Protein AF-A0A372MCY8-F1 (afdb_monomer)

Nearest PDB structures (foldseek):
  8otz-assembly1_F5  TM=4.919E-01  e=3.741E+00  Bos taurus
  8iyj-assembly1_B5  TM=4.704E-01  e=7.462E+00  Mus musculus
  8iyj-assembly1_R0  TM=4.643E-01  e=8.460E+00  Mus musculus

Secondary structure (DSSP, 8-state):
---SHHHHHHHHHHHHHHHHHHHHHHHHHHHHHHTTS-STTPPPHHHHHHHHHHHHHHHHHHHHHHHHHHHHT--HHHHHHHHHHHTSSS---

Foldseek 3Di:
DDDDPVVVVLVVLVVVLVVQLVVLVVVLVVVQVVQCPDPVSNQDPVNNVVSVVVSVVSNVVSVVVNVVVVVVPDPCVVVVVVVVVVVVPPDDD

pLDDT: mean 80.21, std 15.73, range [41.44, 97.06]

Solvent-accessible surface area (backbone atoms only — not comparable to full-atom values): 5480 Å² total; per-residue (Å²): 138,92,86,62,72,66,61,59,49,55,50,52,52,51,50,53,53,53,51,50,50,52,50,47,52,50,53,46,51,50,57,50,56,63,24,66,74,37,86,94,53,49,62,47,72,66,57,50,50,48,51,52,51,51,46,51,51,57,46,50,52,52,53,50,50,54,52,50,54,56,58,70,68,55,72,58,64,70,55,52,56,50,50,54,57,66,72,61,70,85,75,85,132

Organism: NCBI:txid2293840

Sequence (93 aa):
MPKDHTKDTDETIRQRHLERIQLEIQRFQAKVAQNTRDSEQFMTLMEMEGAMSELRHSTQEIYSDMLSDTLQSIDEKPVVDKKKRSSGDSGSD

Radius of gyration: 23.24 Å; Cα contacts (8 Å, |Δi|>4): 24; chains: 1; bounding box: 45×40×68 Å

Mean predicted aligned error: 10.8 Å

Structure (mmCIF, N/CA/C/O backbone):
data_AF-A0A372MCY8-F1
#
_entry.id   AF-A0A372MCY8-F1
#
loop_
_atom_site.group_PDB
_atom_site.id
_atom_site.type_symbol
_atom_site.label_atom_id
_atom_site.label_alt_id
_atom_site.label_comp_id
_atom_site.label_asym_id
_atom_site.label_entity_id
_atom_site.label_seq_id
_atom_site.pdbx_PDB_ins_code
_atom_site.Cartn_x
_atom_site.Cartn_y
_atom_site.Cartn_z
_atom_site.occupancy
_atom_site.B_iso_or_equiv
_atom_site.auth_seq_id
_atom_site.auth_comp_id
_atom_site.auth_asym_id
_atom_site.auth_atom_id
_atom_site.pdbx_PDB_model_num
ATOM 1 N N . MET A 1 1 ? 15.681 -15.260 -32.603 1.00 41.44 1 MET A N 1
ATOM 2 C CA . MET A 1 1 ? 14.573 -14.328 -32.311 1.00 41.44 1 MET A CA 1
ATOM 3 C C . MET A 1 1 ? 14.429 -14.214 -30.801 1.00 41.44 1 MET A C 1
ATOM 5 O O . MET A 1 1 ? 14.190 -15.249 -30.200 1.00 41.44 1 MET A O 1
ATOM 9 N N . PRO A 1 2 ? 14.616 -13.034 -30.183 1.00 45.22 2 PRO A N 1
ATOM 10 C CA . PRO A 1 2 ? 14.245 -12.839 -28.785 1.00 45.22 2 PRO A CA 1
ATOM 11 C C . PRO A 1 2 ? 13.361 -11.591 -28.647 1.00 45.22 2 PRO A C 1
ATOM 13 O O . PRO A 1 2 ? 13.845 -10.463 -28.638 1.00 45.22 2 PRO A O 1
ATOM 16 N N . LYS A 1 3 ? 12.048 -11.786 -28.593 1.00 48.53 3 LYS A N 1
ATOM 17 C CA . LYS A 1 3 ? 11.073 -10.775 -28.178 1.00 48.53 3 LYS A CA 1
ATOM 18 C C . LYS A 1 3 ? 9.985 -11.560 -27.465 1.00 48.53 3 LYS A C 1
ATOM 20 O O . LYS A 1 3 ? 9.225 -12.183 -28.178 1.00 48.53 3 LYS A O 1
ATOM 25 N N . ASP A 1 4 ? 10.039 -11.652 -26.135 1.00 53.91 4 ASP A N 1
ATOM 26 C CA . ASP A 1 4 ? 8.863 -11.926 -25.277 1.00 53.91 4 ASP A CA 1
ATOM 27 C C . ASP A 1 4 ? 9.218 -12.035 -23.782 1.00 53.91 4 ASP A C 1
ATOM 29 O O . ASP A 1 4 ? 8.415 -11.646 -22.945 1.00 53.91 4 ASP A O 1
ATOM 33 N N . HIS A 1 5 ? 10.439 -12.437 -23.406 1.00 55.88 5 HIS A N 1
ATOM 34 C CA . HIS A 1 5 ? 10.769 -12.685 -21.986 1.00 55.88 5 HIS A CA 1
ATOM 35 C C . HIS A 1 5 ? 10.764 -11.431 -21.086 1.00 55.88 5 HIS A C 1
ATOM 37 O O . HIS A 1 5 ? 10.565 -11.536 -19.877 1.00 55.88 5 HIS A O 1
ATOM 43 N N . THR A 1 6 ? 10.974 -10.237 -21.644 1.00 60.31 6 THR A N 1
ATOM 44 C CA . THR A 1 6 ? 10.988 -8.983 -20.872 1.00 60.31 6 THR A CA 1
ATOM 45 C C . THR A 1 6 ? 9.591 -8.539 -20.438 1.00 60.31 6 THR A C 1
ATOM 47 O O . THR A 1 6 ? 9.431 -8.092 -19.310 1.00 60.31 6 THR A O 1
ATOM 50 N N . LYS A 1 7 ? 8.560 -8.733 -21.272 1.00 61.94 7 LYS A N 1
ATOM 51 C CA . LYS A 1 7 ? 7.185 -8.323 -20.933 1.00 61.94 7 LYS A CA 1
ATOM 52 C C . LYS A 1 7 ? 6.586 -9.162 -19.807 1.00 61.94 7 LYS A C 1
ATOM 54 O O . LYS A 1 7 ? 5.950 -8.608 -18.916 1.00 61.94 7 LYS A O 1
ATOM 59 N N . ASP A 1 8 ? 6.833 -10.469 -19.831 1.00 66.06 8 ASP A N 1
ATOM 60 C CA . ASP A 1 8 ? 6.368 -11.379 -18.781 1.00 66.06 8 ASP A CA 1
ATOM 61 C C . ASP A 1 8 ? 7.031 -11.066 -17.432 1.00 66.06 8 ASP A C 1
ATOM 63 O O . ASP A 1 8 ? 6.406 -11.188 -16.378 1.00 66.06 8 ASP A O 1
ATOM 67 N N . THR A 1 9 ? 8.284 -10.600 -17.458 1.00 75.12 9 THR A N 1
ATOM 68 C CA . THR A 1 9 ? 9.025 -10.213 -16.251 1.00 75.12 9 THR A CA 1
ATOM 69 C C . THR A 1 9 ? 8.475 -8.918 -15.648 1.00 75.12 9 THR A C 1
ATOM 71 O O . THR A 1 9 ? 8.2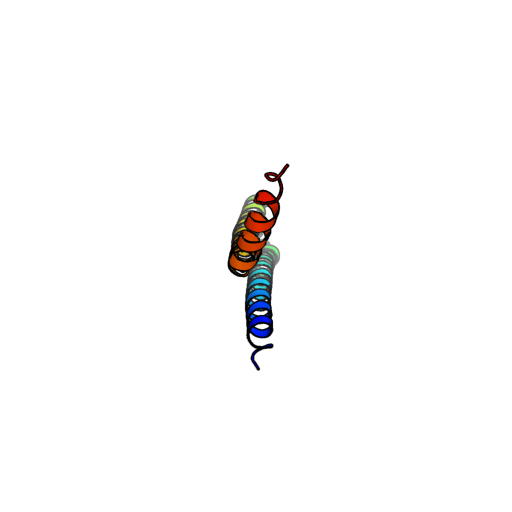04 -8.876 -14.447 1.00 75.12 9 THR A O 1
ATOM 74 N N . ASP A 1 10 ? 8.231 -7.896 -16.471 1.00 79.44 10 ASP A N 1
ATOM 75 C CA . ASP A 1 10 ? 7.688 -6.607 -16.019 1.00 79.44 10 ASP A CA 1
ATOM 76 C C . ASP A 1 10 ? 6.265 -6.745 -15.457 1.00 79.44 10 ASP A C 1
ATOM 78 O O . ASP A 1 10 ? 5.928 -6.143 -14.433 1.00 79.44 10 ASP A O 1
ATOM 82 N N . GLU A 1 11 ? 5.427 -7.568 -16.097 1.00 84.88 11 GLU A N 1
ATOM 83 C CA . GLU A 1 11 ? 4.072 -7.844 -15.615 1.00 84.88 11 GLU A CA 1
ATOM 84 C C . GLU A 1 11 ? 4.099 -8.601 -14.283 1.00 84.88 11 GLU A C 1
ATOM 86 O O . GLU A 1 11 ? 3.368 -8.255 -13.357 1.00 84.88 11 GLU A O 1
ATOM 91 N N . THR A 1 12 ? 5.004 -9.574 -14.141 1.00 87.69 12 THR A N 1
ATOM 92 C CA . THR A 1 12 ? 5.186 -10.322 -12.888 1.00 87.69 12 THR A CA 1
ATOM 93 C C . THR A 1 12 ? 5.624 -9.409 -11.739 1.00 87.69 12 THR A C 1
ATOM 95 O O . THR A 1 12 ? 5.126 -9.536 -10.617 1.00 87.69 12 THR A O 1
ATOM 98 N N . ILE A 1 13 ? 6.542 -8.470 -11.996 1.00 87.44 13 ILE A N 1
ATOM 99 C CA . ILE A 1 13 ? 7.001 -7.496 -10.994 1.00 87.44 13 ILE A CA 1
ATOM 100 C C . ILE A 1 13 ? 5.852 -6.569 -10.585 1.00 87.44 13 ILE A C 1
ATOM 102 O O . ILE A 1 13 ? 5.611 -6.372 -9.392 1.00 87.44 13 ILE A O 1
ATOM 106 N N . ARG A 1 14 ? 5.091 -6.050 -11.556 1.00 89.00 14 ARG A N 1
ATOM 107 C CA . ARG A 1 14 ? 3.925 -5.204 -11.274 1.00 89.00 14 ARG A CA 1
ATOM 108 C C . ARG A 1 14 ? 2.882 -5.944 -10.442 1.00 89.00 14 ARG A C 1
ATOM 110 O O . ARG A 1 14 ? 2.404 -5.400 -9.448 1.00 89.00 14 ARG A O 1
ATOM 117 N N . GLN A 1 15 ? 2.561 -7.177 -10.822 1.00 93.25 15 GLN A N 1
ATOM 118 C CA . GLN A 1 15 ? 1.584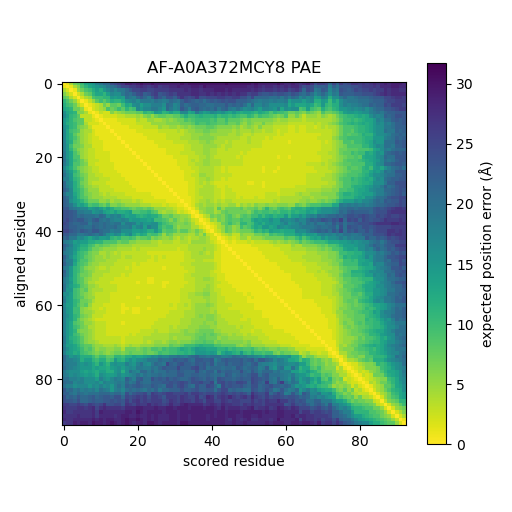 -8.005 -10.125 1.00 93.25 15 GLN A CA 1
ATOM 119 C C . GLN A 1 15 ? 1.989 -8.235 -8.663 1.00 93.25 15 GLN A C 1
ATOM 121 O O . GLN A 1 15 ? 1.170 -8.052 -7.762 1.00 93.25 15 GLN A O 1
ATOM 126 N N . ARG A 1 16 ? 3.273 -8.513 -8.403 1.00 93.81 16 ARG A N 1
ATOM 127 C CA . ARG A 1 16 ? 3.807 -8.646 -7.039 1.00 93.81 16 ARG A CA 1
ATOM 128 C C . ARG A 1 16 ? 3.592 -7.382 -6.201 1.00 93.81 16 ARG A C 1
ATOM 130 O O . ARG A 1 16 ? 3.232 -7.479 -5.029 1.00 93.81 16 ARG A O 1
ATOM 137 N N . HIS A 1 17 ? 3.815 -6.195 -6.764 1.00 93.19 17 HIS A N 1
ATOM 138 C CA . HIS A 1 17 ? 3.596 -4.938 -6.034 1.00 93.19 17 HIS A CA 1
ATOM 139 C C . HIS A 1 17 ? 2.115 -4.686 -5.740 1.00 93.19 17 HIS A C 1
ATOM 141 O O . HIS A 1 17 ? 1.776 -4.272 -4.632 1.00 93.19 17 HIS A O 1
ATOM 147 N N . LEU A 1 18 ? 1.223 -5.000 -6.683 1.00 93.88 18 LEU A N 1
ATOM 148 C CA . LEU A 1 18 ? -0.224 -4.903 -6.466 1.00 93.88 18 LEU A CA 1
ATOM 149 C C . LEU A 1 18 ? -0.701 -5.847 -5.355 1.00 93.88 18 LEU A C 1
ATOM 151 O O . LEU A 1 18 ? -1.494 -5.444 -4.504 1.00 93.88 18 LEU A O 1
ATOM 155 N N . GLU A 1 19 ? -0.177 -7.072 -5.315 1.00 96.12 19 GLU A N 1
ATOM 156 C CA . GLU A 1 19 ? -0.456 -8.035 -4.244 1.00 96.12 19 GLU A CA 1
ATOM 157 C C . GLU A 1 19 ? 0.033 -7.534 -2.879 1.00 96.12 19 GLU A C 1
ATOM 159 O O . GLU A 1 19 ? -0.687 -7.659 -1.887 1.00 96.12 19 GLU A O 1
ATOM 164 N N . ARG A 1 20 ? 1.212 -6.896 -2.817 1.00 96.38 20 ARG A N 1
ATOM 165 C CA . ARG A 1 20 ? 1.712 -6.258 -1.583 1.00 96.38 20 ARG A CA 1
ATOM 166 C C . ARG A 1 20 ? 0.766 -5.159 -1.097 1.00 96.38 20 ARG A C 1
ATOM 168 O O . ARG A 1 20 ? 0.432 -5.135 0.083 1.00 96.38 20 ARG A O 1
ATOM 175 N N . ILE A 1 21 ? 0.286 -4.290 -1.991 1.00 95.69 21 ILE A N 1
ATOM 176 C CA . ILE A 1 21 ? -0.676 -3.230 -1.637 1.00 95.69 21 ILE A CA 1
ATOM 177 C C . ILE A 1 21 ? -1.974 -3.839 -1.096 1.00 95.69 21 ILE A C 1
ATOM 179 O O . ILE A 1 21 ? -2.479 -3.401 -0.061 1.00 95.69 21 ILE A O 1
ATOM 183 N N . GLN A 1 22 ? -2.508 -4.866 -1.764 1.00 96.12 22 GLN A N 1
ATOM 184 C CA . GLN A 1 22 ? -3.716 -5.553 -1.304 1.00 96.12 22 GLN A CA 1
ATOM 185 C C . GLN A 1 22 ? -3.525 -6.181 0.079 1.00 96.12 22 GLN A C 1
ATOM 187 O O . GLN A 1 22 ? -4.423 -6.080 0.916 1.00 96.12 22 GLN A O 1
ATOM 192 N N . LEU A 1 23 ? -2.362 -6.779 0.344 1.00 96.06 23 LEU A N 1
ATOM 193 C CA . LEU A 1 23 ? -2.049 -7.366 1.642 1.00 96.06 23 LEU A CA 1
ATOM 194 C C . LEU A 1 23 ? -2.022 -6.310 2.756 1.00 96.06 23 LEU A C 1
ATOM 196 O O . LEU A 1 23 ? -2.589 -6.545 3.822 1.00 96.06 23 LEU A O 1
ATOM 200 N N . GLU A 1 24 ? -1.423 -5.140 2.517 1.00 96.69 24 GLU A N 1
ATOM 201 C CA . GLU A 1 24 ? -1.415 -4.055 3.508 1.00 96.69 24 GLU A CA 1
ATOM 202 C C . GLU A 1 24 ? -2.828 -3.515 3.781 1.00 96.69 24 GLU A C 1
ATOM 204 O O . GLU A 1 24 ? -3.208 -3.313 4.937 1.00 96.69 24 GLU A O 1
ATOM 209 N N . ILE A 1 25 ? -3.662 -3.382 2.743 1.00 94.94 25 ILE A N 1
ATOM 210 C CA . ILE A 1 25 ? -5.074 -3.002 2.904 1.00 94.94 25 ILE A CA 1
ATOM 211 C C . ILE A 1 25 ? -5.831 -4.048 3.735 1.00 94.94 25 ILE A C 1
ATOM 213 O O . ILE A 1 25 ? -6.577 -3.687 4.646 1.00 94.94 25 ILE A O 1
ATOM 217 N N . GLN A 1 26 ? -5.633 -5.341 3.462 1.00 96.19 26 GLN A N 1
ATOM 218 C CA . GLN A 1 26 ? -6.276 -6.421 4.216 1.00 96.19 26 GLN A CA 1
ATOM 219 C C . GLN A 1 26 ? -5.839 -6.436 5.684 1.00 96.19 26 GLN A C 1
ATOM 221 O O . GLN A 1 26 ? -6.678 -6.603 6.570 1.00 96.19 26 GLN A O 1
ATOM 226 N N . ARG A 1 27 ? -4.548 -6.218 5.963 1.00 94.31 27 ARG A N 1
ATOM 227 C CA . ARG A 1 27 ? -4.024 -6.107 7.334 1.00 94.31 27 ARG A CA 1
ATOM 228 C C . ARG A 1 27 ? -4.678 -4.959 8.090 1.00 94.31 27 ARG A C 1
ATOM 230 O O . ARG A 1 27 ? -5.128 -5.154 9.219 1.00 94.31 27 ARG A O 1
ATOM 237 N N . PHE A 1 28 ? -4.789 -3.792 7.458 1.00 94.25 28 PHE A N 1
ATOM 238 C CA . PHE A 1 28 ? -5.486 -2.648 8.037 1.00 94.25 28 PHE A CA 1
ATOM 239 C C . PHE A 1 28 ? -6.960 -2.971 8.327 1.00 94.25 28 PHE A C 1
ATOM 241 O O . PHE A 1 28 ? -7.426 -2.771 9.448 1.00 94.25 28 PHE A O 1
ATOM 248 N N . GLN A 1 29 ? -7.684 -3.532 7.353 1.00 93.06 29 GLN A N 1
ATOM 249 C CA . GLN A 1 29 ? -9.092 -3.906 7.519 1.00 93.06 29 GLN A CA 1
ATOM 250 C C . GLN A 1 29 ? -9.293 -4.917 8.651 1.00 93.06 29 GLN A C 1
ATOM 252 O O . GLN A 1 29 ? -10.222 -4.766 9.443 1.00 93.06 29 GLN A O 1
ATOM 257 N N . ALA A 1 30 ? -8.416 -5.917 8.763 1.00 91.19 30 ALA A N 1
ATOM 258 C CA . ALA A 1 30 ? -8.452 -6.892 9.846 1.00 91.19 30 ALA A CA 1
ATOM 259 C C . ALA A 1 30 ? -8.214 -6.230 11.212 1.00 91.19 30 ALA A C 1
ATOM 261 O O . ALA A 1 30 ? -8.974 -6.481 12.148 1.00 91.19 30 ALA A O 1
ATOM 262 N N . LYS A 1 31 ? -7.221 -5.334 11.311 1.00 89.19 31 LYS A N 1
ATOM 263 C CA . LYS A 1 31 ? -6.907 -4.582 12.537 1.00 89.19 31 LYS A CA 1
ATOM 264 C C . LYS A 1 31 ? -8.087 -3.708 12.974 1.00 89.19 31 LYS A C 1
ATOM 266 O O . LYS A 1 31 ? -8.434 -3.705 14.151 1.00 89.19 31 LYS A O 1
ATOM 271 N N . VAL A 1 32 ? -8.755 -3.027 12.043 1.00 88.12 32 VAL A N 1
ATOM 272 C CA . VAL A 1 32 ? -9.957 -2.232 12.351 1.00 88.12 32 VAL A CA 1
ATOM 273 C C . VAL A 1 32 ? -11.129 -3.133 12.745 1.00 88.12 32 VAL A C 1
ATOM 275 O O . VAL A 1 32 ? -11.767 -2.897 13.766 1.00 88.12 32 VAL A O 1
ATOM 278 N N . ALA A 1 33 ? -11.412 -4.191 11.982 1.00 86.62 33 ALA A N 1
ATOM 279 C CA . ALA A 1 33 ? -12.541 -5.082 12.248 1.00 86.62 33 ALA A CA 1
ATOM 280 C C . ALA A 1 33 ? -12.416 -5.823 13.588 1.00 86.62 33 ALA A C 1
ATOM 282 O O . ALA A 1 33 ? -13.420 -6.021 14.268 1.00 86.62 33 ALA A O 1
ATOM 283 N N . GLN A 1 34 ? -11.206 -6.227 13.981 1.00 84.06 34 GLN A N 1
ATOM 284 C CA . GLN A 1 34 ? -10.969 -6.883 15.266 1.00 84.06 34 GLN A CA 1
ATOM 285 C C . GLN A 1 34 ? -11.257 -5.935 16.435 1.00 84.06 34 GLN A C 1
ATOM 287 O O . GLN A 1 34 ? -11.964 -6.311 17.364 1.00 84.06 34 GLN A O 1
ATOM 292 N N . ASN A 1 35 ? -10.785 -4.693 16.344 1.00 79.00 35 ASN A N 1
ATOM 293 C CA . ASN A 1 35 ? -10.864 -3.717 17.429 1.00 79.00 35 ASN A CA 1
ATOM 294 C C . ASN A 1 35 ? -12.115 -2.817 17.354 1.00 79.00 35 ASN A C 1
ATOM 296 O O . ASN A 1 35 ? -12.179 -1.785 17.998 1.00 79.00 35 ASN A O 1
ATOM 300 N N . THR A 1 36 ? -13.121 -3.149 16.542 1.00 75.56 36 THR A N 1
ATOM 301 C CA . THR A 1 36 ? -14.409 -2.413 16.500 1.00 75.56 36 THR A CA 1
ATOM 302 C C . THR A 1 36 ? -15.611 -3.300 16.817 1.00 75.56 36 THR A C 1
ATOM 304 O O . THR A 1 36 ? -16.739 -2.815 16.884 1.00 75.56 36 THR A O 1
ATOM 307 N N . ARG A 1 37 ? -15.385 -4.604 17.021 1.00 75.62 37 ARG A N 1
ATOM 308 C CA . ARG A 1 37 ? -16.427 -5.595 17.335 1.00 75.62 37 ARG A CA 1
ATOM 309 C C . ARG A 1 37 ? -16.632 -5.824 18.829 1.00 75.62 37 ARG A C 1
ATOM 311 O O . ARG A 1 37 ? -17.674 -6.350 19.204 1.00 75.62 37 ARG A O 1
ATOM 318 N N . ASP A 1 38 ? -15.660 -5.449 19.649 1.00 73.44 38 ASP A N 1
ATOM 319 C CA . ASP A 1 38 ? -15.701 -5.578 21.101 1.00 73.44 38 ASP A CA 1
ATOM 320 C C . ASP A 1 38 ? -15.672 -4.178 21.721 1.00 73.44 38 ASP A C 1
ATOM 322 O O . ASP A 1 38 ? -14.782 -3.381 21.428 1.00 73.44 38 ASP A O 1
ATOM 326 N N . SER A 1 39 ? -16.670 -3.859 22.546 1.00 68.50 39 SER A N 1
ATOM 327 C CA . SER A 1 39 ? -16.768 -2.565 23.225 1.00 68.50 39 SER A CA 1
ATOM 328 C C . SER A 1 39 ? -15.682 -2.361 24.282 1.00 68.50 39 SER A C 1
ATOM 330 O O . SER A 1 39 ? -15.335 -1.219 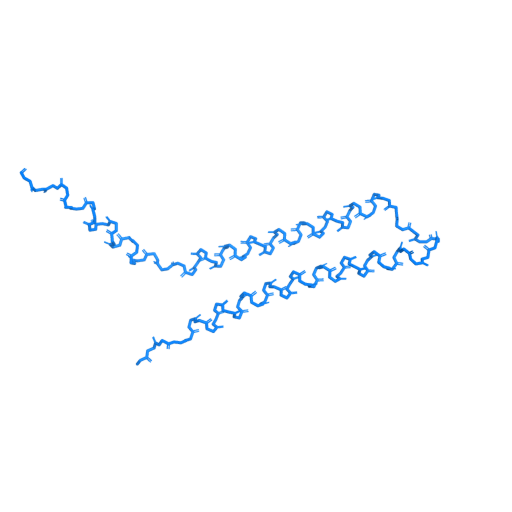24.565 1.00 68.50 39 SER A O 1
ATOM 332 N N . GLU A 1 40 ? -15.137 -3.442 24.849 1.00 74.62 40 GLU A N 1
ATOM 333 C CA . GLU A 1 40 ? -14.030 -3.404 25.819 1.00 74.62 40 GLU A CA 1
ATOM 334 C C . GLU A 1 40 ? -12.667 -3.231 25.124 1.00 74.62 40 GLU A C 1
ATOM 336 O O . GLU A 1 40 ? -11.698 -2.804 25.746 1.00 74.62 40 GLU A O 1
ATOM 341 N N . GLN A 1 41 ? -12.590 -3.539 23.823 1.00 70.31 41 GLN A N 1
ATOM 342 C CA . GLN A 1 41 ? -11.385 -3.417 22.989 1.00 70.31 41 GLN A CA 1
ATOM 343 C C . GLN A 1 41 ? -11.591 -2.427 21.838 1.00 70.31 41 GLN A C 1
ATOM 345 O O . GLN A 1 41 ? -10.966 -2.545 20.781 1.00 70.31 41 GLN A O 1
ATOM 350 N N . PHE A 1 42 ? -12.506 -1.472 22.021 1.00 81.50 42 PHE A N 1
ATOM 351 C CA . PHE A 1 42 ? -12.840 -0.516 20.980 1.00 81.50 42 PHE A CA 1
ATOM 352 C C . PHE A 1 42 ? -11.633 0.375 20.681 1.00 81.50 42 PHE A C 1
ATOM 354 O O . PHE A 1 42 ? -11.139 1.094 21.549 1.00 81.50 42 PHE A O 1
ATOM 361 N N . MET A 1 43 ? -11.192 0.343 19.429 1.00 84.44 43 MET A N 1
ATOM 362 C CA . MET A 1 43 ? -10.090 1.137 18.918 1.00 84.44 43 MET A CA 1
ATOM 363 C C . MET A 1 43 ? -10.383 2.618 19.133 1.00 84.44 43 MET A C 1
ATOM 365 O O . MET A 1 43 ? -11.367 3.166 18.629 1.00 84.44 43 MET A O 1
ATOM 369 N N . THR A 1 44 ? -9.494 3.288 19.851 1.00 88.00 44 THR A N 1
ATOM 370 C CA . THR A 1 44 ? -9.532 4.738 19.999 1.00 88.00 44 THR A CA 1
ATOM 371 C C . THR A 1 44 ? -9.267 5.423 18.656 1.00 88.00 44 THR A C 1
ATOM 373 O O . THR A 1 44 ? -8.637 4.867 17.754 1.00 88.00 44 THR A O 1
ATOM 376 N N . LEU A 1 45 ? -9.694 6.683 18.524 1.00 87.19 45 LEU A N 1
ATOM 377 C CA . LEU A 1 45 ? -9.383 7.486 17.334 1.00 87.19 45 LEU A CA 1
ATOM 378 C C . LEU A 1 45 ? -7.870 7.569 17.079 1.00 87.19 45 LEU A C 1
ATOM 380 O O . LEU A 1 45 ? -7.443 7.458 15.936 1.00 87.19 45 LEU A O 1
ATOM 384 N N . MET A 1 46 ? -7.062 7.676 18.139 1.00 89.00 46 MET A N 1
ATOM 385 C CA . MET A 1 46 ? -5.601 7.733 18.041 1.00 89.00 46 MET A CA 1
ATOM 386 C C . MET A 1 46 ? -5.003 6.430 17.491 1.00 89.00 46 MET A C 1
ATOM 388 O O . MET A 1 46 ? -4.107 6.461 16.651 1.00 89.00 46 MET A O 1
ATOM 392 N N . GLU A 1 47 ? -5.506 5.272 17.920 1.00 89.94 47 GLU A N 1
ATOM 393 C CA . GLU A 1 47 ? -5.064 3.975 17.389 1.00 89.94 47 GLU A CA 1
ATOM 394 C C . GLU A 1 47 ? -5.488 3.783 15.931 1.00 89.94 47 GLU A C 1
ATOM 396 O O . GLU A 1 47 ? -4.736 3.212 15.137 1.00 89.94 47 GLU A O 1
ATOM 401 N N . MET A 1 48 ? -6.662 4.300 15.556 1.00 90.56 48 MET A N 1
ATOM 402 C CA . MET A 1 48 ? -7.133 4.284 14.173 1.00 90.56 48 MET A CA 1
ATOM 403 C C . MET A 1 48 ? -6.272 5.179 13.277 1.00 90.56 48 MET A C 1
ATOM 405 O O . MET A 1 48 ? -5.878 4.763 12.188 1.00 90.56 48 MET A O 1
ATOM 409 N N . GLU A 1 49 ? -5.920 6.376 13.747 1.00 91.88 49 GLU A N 1
ATOM 410 C CA . GLU A 1 49 ? -4.961 7.267 13.086 1.00 91.88 49 GLU A CA 1
ATOM 411 C C . GLU A 1 49 ? -3.580 6.618 12.952 1.00 91.88 49 GLU A C 1
ATOM 413 O O . GLU A 1 49 ? -2.972 6.693 11.882 1.00 91.88 49 GLU A O 1
ATOM 418 N N . GLY A 1 50 ? -3.117 5.918 13.991 1.00 93.81 50 GLY A N 1
ATOM 419 C CA . GLY A 1 50 ? -1.889 5.127 13.957 1.00 93.81 50 GLY A CA 1
ATOM 420 C C . GLY A 1 50 ? -1.928 4.052 12.870 1.00 93.81 50 GLY A C 1
ATOM 421 O O . GLY A 1 50 ? -1.052 4.016 12.008 1.00 93.81 50 GLY A O 1
ATOM 422 N N . ALA A 1 51 ? -2.987 3.239 12.837 1.00 93.12 51 ALA A N 1
ATOM 423 C CA . ALA A 1 51 ? -3.172 2.202 11.821 1.00 93.12 51 ALA A CA 1
ATOM 424 C C . ALA A 1 51 ? -3.273 2.781 10.394 1.00 93.12 51 ALA A C 1
ATOM 426 O O . ALA A 1 51 ? -2.721 2.210 9.453 1.00 93.12 51 ALA A O 1
ATOM 427 N N . MET A 1 52 ? -3.932 3.932 10.216 1.00 94.50 52 MET A N 1
ATOM 428 C CA . MET A 1 52 ? -3.975 4.634 8.926 1.00 94.50 52 MET A CA 1
ATOM 429 C C . MET A 1 52 ? -2.600 5.178 8.523 1.00 94.50 52 MET A C 1
ATOM 431 O O . MET A 1 52 ? -2.240 5.146 7.345 1.00 94.50 52 MET A O 1
ATOM 435 N N . SER A 1 53 ? -1.822 5.676 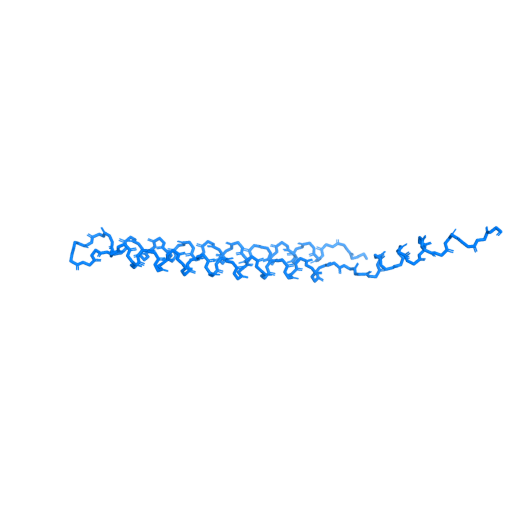9.485 1.00 96.19 53 SER A N 1
ATOM 436 C CA . SER A 1 53 ? -0.467 6.165 9.242 1.00 96.19 53 SER A CA 1
ATOM 437 C C . SER A 1 53 ? 0.482 5.032 8.845 1.00 96.19 53 SER A C 1
ATOM 439 O O . SER A 1 53 ? 1.252 5.207 7.902 1.00 96.19 53 SER A O 1
ATOM 441 N N . GLU A 1 54 ? 0.394 3.876 9.510 1.00 95.25 54 GLU A N 1
ATOM 442 C CA . GLU A 1 54 ? 1.120 2.650 9.146 1.00 95.25 54 GLU A CA 1
ATOM 443 C C . GLU A 1 54 ? 0.789 2.230 7.707 1.00 95.25 54 GLU A C 1
ATOM 445 O O . GLU A 1 54 ? 1.693 2.107 6.882 1.00 95.25 54 GLU A O 1
ATOM 450 N N . LEU A 1 55 ? -0.503 2.121 7.365 1.00 96.75 55 LEU A N 1
ATOM 451 C CA . LEU A 1 55 ? -0.947 1.774 6.010 1.00 96.75 55 LEU A CA 1
ATOM 452 C C . LEU A 1 55 ? -0.402 2.751 4.958 1.00 96.75 55 LEU A C 1
ATOM 454 O O . LEU A 1 55 ? 0.097 2.335 3.909 1.00 96.75 55 LEU A O 1
ATOM 458 N N . ARG A 1 56 ? -0.490 4.061 5.223 1.00 96.31 56 ARG A N 1
ATOM 459 C CA . ARG A 1 56 ? 0.018 5.097 4.312 1.00 96.31 56 ARG A CA 1
ATOM 460 C C . ARG A 1 56 ? 1.523 4.960 4.105 1.00 96.31 56 ARG A C 1
ATOM 462 O O . ARG A 1 56 ? 1.986 5.071 2.976 1.00 96.31 56 ARG A O 1
ATOM 469 N N . HIS A 1 57 ? 2.274 4.726 5.177 1.00 97.06 57 HIS A N 1
ATOM 470 C CA . HIS A 1 57 ? 3.721 4.579 5.096 1.00 97.06 57 HIS A CA 1
ATOM 471 C C . HIS A 1 57 ? 4.113 3.352 4.265 1.00 97.06 57 HIS A C 1
ATOM 473 O O . HIS A 1 57 ? 4.827 3.499 3.276 1.00 97.06 57 HIS A O 1
ATOM 479 N N . SER A 1 58 ? 3.568 2.175 4.583 1.00 95.12 58 SER A N 1
ATOM 480 C CA . SER A 1 58 ? 3.897 0.936 3.869 1.00 95.12 58 SER A CA 1
ATOM 481 C C . SER A 1 58 ? 3.491 0.980 2.395 1.00 95.12 58 SER A C 1
ATOM 483 O O . SER A 1 58 ? 4.240 0.539 1.526 1.00 95.12 58 SER A O 1
ATOM 485 N N . THR A 1 59 ? 2.330 1.558 2.072 1.00 94.69 59 THR A N 1
ATOM 486 C CA . THR A 1 59 ? 1.923 1.721 0.666 1.00 94.69 59 THR A CA 1
ATOM 487 C C . THR A 1 59 ? 2.810 2.713 -0.084 1.00 94.69 59 THR A C 1
ATOM 489 O O . THR A 1 59 ? 3.133 2.468 -1.245 1.00 94.69 59 THR A O 1
ATOM 492 N N . GLN A 1 60 ? 3.271 3.788 0.563 1.00 95.88 60 GLN A N 1
ATOM 493 C CA . GLN A 1 60 ? 4.213 4.739 -0.032 1.00 95.88 60 GLN A CA 1
ATOM 494 C C . GLN A 1 60 ? 5.566 4.096 -0.366 1.00 95.88 60 GLN A C 1
ATOM 496 O O . GLN A 1 60 ? 6.115 4.378 -1.431 1.00 95.88 60 GLN A O 1
ATOM 501 N N . GLU A 1 61 ? 6.082 3.214 0.493 1.00 96.38 61 GLU A N 1
ATOM 502 C CA . GLU A 1 61 ? 7.296 2.441 0.198 1.00 96.38 61 GLU A CA 1
ATOM 503 C C . GLU A 1 61 ? 7.108 1.556 -1.040 1.00 96.38 61 GLU A C 1
ATOM 505 O O . GLU A 1 61 ? 7.934 1.590 -1.949 1.00 96.38 61 GLU A O 1
ATOM 510 N N . ILE A 1 62 ? 5.976 0.850 -1.147 1.00 95.38 62 ILE A N 1
ATOM 511 C CA . ILE A 1 62 ? 5.683 0.008 -2.318 1.00 95.38 62 ILE A CA 1
ATOM 512 C C . ILE A 1 62 ? 5.592 0.851 -3.599 1.00 95.38 62 ILE A C 1
ATOM 514 O O . ILE A 1 62 ? 6.123 0.459 -4.636 1.00 95.38 62 ILE A O 1
ATOM 518 N N . TYR A 1 63 ? 4.969 2.033 -3.547 1.00 93.25 63 TYR A N 1
ATOM 519 C CA . TYR A 1 63 ? 4.954 2.939 -4.699 1.00 93.25 63 TYR A CA 1
ATOM 520 C C . TYR A 1 63 ? 6.362 3.414 -5.083 1.00 93.25 63 TYR A C 1
ATOM 522 O O . TYR A 1 63 ? 6.664 3.528 -6.271 1.00 93.25 63 TYR A O 1
ATOM 530 N N . SER A 1 64 ? 7.236 3.664 -4.104 1.00 94.38 64 SER A N 1
ATOM 531 C CA . SER A 1 64 ? 8.638 4.011 -4.357 1.00 94.38 64 SER A CA 1
ATOM 532 C C . SER A 1 64 ? 9.405 2.861 -5.021 1.00 94.38 64 SER A C 1
ATOM 534 O O . SER A 1 64 ? 10.181 3.103 -5.950 1.00 94.38 64 SER A O 1
ATOM 536 N N . ASP A 1 65 ? 9.160 1.617 -4.600 1.00 93.69 65 ASP A N 1
ATOM 537 C CA . ASP A 1 65 ? 9.725 0.423 -5.241 1.00 93.69 65 ASP A CA 1
ATOM 538 C C . ASP A 1 65 ? 9.267 0.331 -6.706 1.00 93.69 65 ASP A C 1
ATOM 540 O O . ASP A 1 65 ? 10.090 0.200 -7.610 1.00 93.69 65 ASP A O 1
ATOM 544 N N . MET A 1 66 ? 7.964 0.501 -6.967 1.00 92.12 66 MET A N 1
ATOM 545 C CA . MET A 1 66 ? 7.404 0.481 -8.327 1.00 92.12 66 MET A CA 1
ATOM 546 C C . MET A 1 66 ? 8.037 1.536 -9.244 1.00 92.12 66 MET A C 1
ATOM 548 O O . MET A 1 66 ? 8.307 1.266 -10.418 1.00 92.12 66 MET A O 1
ATOM 552 N N . LEU A 1 67 ? 8.268 2.747 -8.727 1.00 90.00 67 LEU A N 1
ATOM 553 C CA . LEU A 1 67 ? 8.946 3.811 -9.471 1.00 90.00 67 LEU A CA 1
ATOM 554 C C . LEU A 1 67 ? 10.406 3.451 -9.751 1.00 90.00 67 LEU A C 1
ATOM 556 O O . LEU A 1 67 ? 10.881 3.669 -10.864 1.00 90.00 67 LEU A O 1
ATOM 560 N N . SER A 1 68 ? 11.099 2.873 -8.772 1.00 89.69 68 SER A N 1
ATOM 561 C CA . SER A 1 68 ? 12.495 2.453 -8.912 1.00 89.69 68 SER A CA 1
ATOM 562 C C . SER A 1 68 ? 12.646 1.367 -9.977 1.00 89.69 68 SER A C 1
ATOM 564 O O . SER A 1 68 ? 13.484 1.506 -10.865 1.00 89.69 68 SER A O 1
ATOM 566 N N . ASP A 1 69 ? 11.781 0.352 -9.960 1.00 88.38 69 ASP A N 1
ATOM 567 C CA . ASP A 1 69 ? 11.761 -0.711 -10.970 1.00 88.38 69 ASP A CA 1
ATOM 568 C C . ASP A 1 69 ? 11.453 -0.147 -12.366 1.00 88.38 69 ASP A C 1
ATOM 570 O O . ASP A 1 69 ? 12.105 -0.495 -13.352 1.00 88.38 69 ASP A O 1
ATOM 574 N N . THR A 1 70 ? 10.51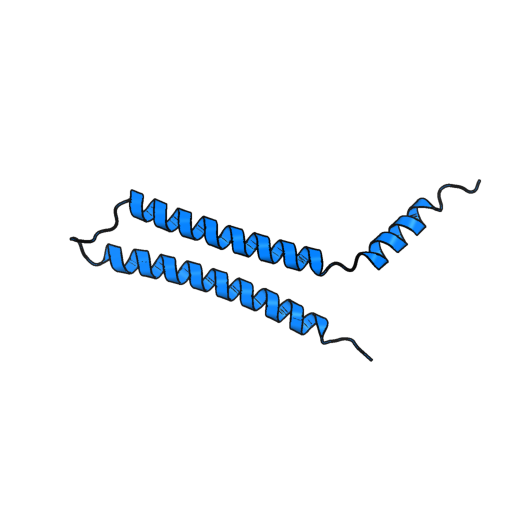1 0.801 -12.450 1.00 86.56 70 THR A N 1
ATOM 575 C CA . THR A 1 70 ? 10.195 1.496 -13.706 1.00 86.56 70 THR A CA 1
ATOM 576 C C . THR A 1 70 ? 11.421 2.227 -14.249 1.00 86.56 70 THR A C 1
ATOM 578 O O . THR A 1 70 ? 11.730 2.103 -15.432 1.00 86.56 70 THR A O 1
ATOM 581 N N . LEU A 1 71 ? 12.150 2.961 -13.406 1.00 84.88 71 LEU A N 1
ATOM 582 C CA . LEU A 1 71 ? 13.359 3.676 -13.819 1.00 84.88 71 LEU A CA 1
ATOM 583 C C . LEU A 1 71 ? 14.477 2.719 -14.251 1.00 84.88 71 LEU A C 1
ATOM 585 O O . LEU A 1 71 ? 15.145 2.986 -15.245 1.00 84.88 71 LEU A O 1
ATOM 589 N N . GLN A 1 72 ? 14.646 1.589 -13.560 1.00 83.50 72 GLN A N 1
ATOM 590 C C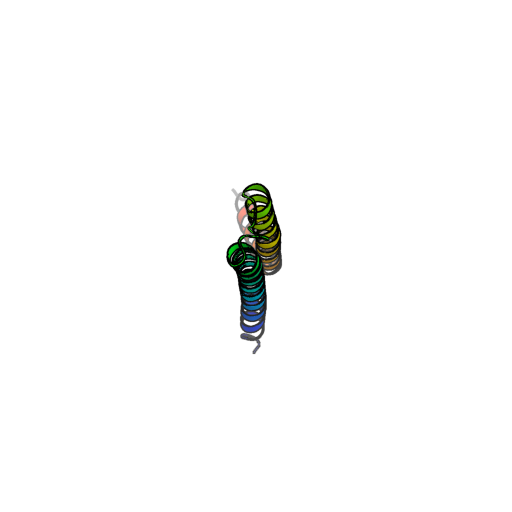A . GLN A 1 72 ? 15.631 0.561 -13.918 1.00 83.50 72 GLN A CA 1
ATOM 591 C C . GLN A 1 72 ? 15.310 -0.145 -15.242 1.00 83.50 72 GLN A C 1
ATOM 593 O O . GLN A 1 72 ? 16.222 -0.603 -15.926 1.00 83.50 72 GLN A O 1
ATOM 598 N N . SER A 1 73 ? 14.031 -0.217 -15.623 1.00 80.62 73 SER A N 1
ATOM 599 C CA . SER A 1 73 ? 13.609 -0.806 -16.901 1.00 80.62 73 SER A CA 1
ATOM 600 C C . SER A 1 73 ? 13.951 0.059 -18.127 1.00 80.62 73 SER A C 1
ATOM 602 O O . SER A 1 73 ? 13.868 -0.413 -19.265 1.00 80.62 73 SER A O 1
ATOM 604 N N . ILE A 1 74 ? 14.340 1.325 -17.927 1.00 79.94 74 ILE A N 1
ATOM 605 C CA . ILE A 1 74 ? 14.695 2.239 -19.018 1.00 79.94 74 ILE A CA 1
ATOM 606 C C . ILE A 1 74 ? 16.072 1.858 -19.579 1.00 79.94 74 ILE A C 1
ATOM 608 O O . ILE A 1 74 ? 17.098 2.026 -18.926 1.00 79.94 74 ILE A O 1
ATOM 612 N N . ASP A 1 75 ? 16.115 1.414 -20.838 1.00 68.44 75 ASP A N 1
ATOM 613 C CA . ASP A 1 75 ? 17.377 1.256 -21.568 1.00 68.44 75 ASP A CA 1
ATOM 614 C C . ASP A 1 75 ? 17.945 2.640 -21.936 1.00 68.44 75 ASP A C 1
ATOM 616 O O . ASP A 1 75 ? 17.462 3.325 -22.844 1.00 68.44 7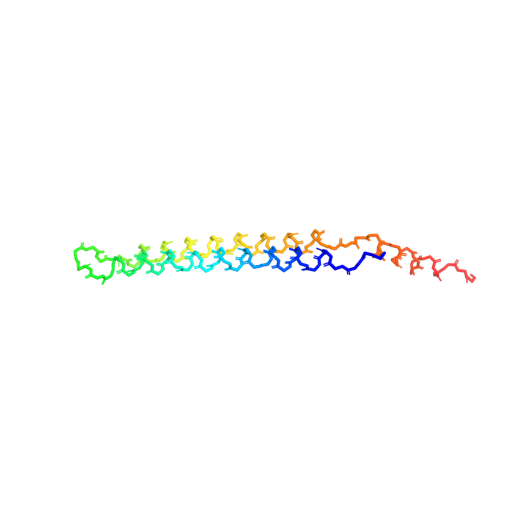5 ASP A O 1
ATOM 620 N N . GLU A 1 76 ? 18.971 3.076 -21.204 1.00 66.38 76 GLU A N 1
ATOM 621 C CA . GLU A 1 76 ? 19.578 4.402 -21.356 1.00 66.38 76 GLU A CA 1
ATOM 622 C C . GLU A 1 76 ? 20.342 4.576 -22.679 1.00 66.38 76 GLU A C 1
ATOM 624 O O . GLU A 1 76 ? 20.427 5.689 -23.210 1.00 66.38 76 GLU A O 1
ATOM 629 N N . LYS A 1 77 ? 20.890 3.494 -23.250 1.00 63.84 77 LYS A N 1
ATOM 630 C CA . LYS A 1 77 ? 21.727 3.548 -24.465 1.00 63.84 77 LYS A CA 1
ATOM 631 C C . LYS A 1 77 ? 21.032 4.216 -25.660 1.00 63.84 77 LYS A C 1
ATOM 633 O O . LYS A 1 77 ? 21.582 5.187 -26.186 1.00 63.84 77 LYS A O 1
ATOM 638 N N . PRO A 1 78 ? 19.825 3.793 -26.082 1.00 64.75 78 PRO A N 1
ATOM 639 C CA . PRO A 1 78 ? 19.125 4.428 -27.198 1.00 64.75 78 PRO A CA 1
ATOM 640 C C . PRO A 1 78 ? 18.734 5.890 -26.926 1.00 64.75 78 PRO A C 1
ATOM 642 O O . PRO A 1 78 ? 18.585 6.665 -27.874 1.00 64.75 78 PRO A O 1
ATOM 645 N N . VAL A 1 79 ? 18.579 6.292 -25.660 1.00 63.81 79 VAL A N 1
ATOM 646 C CA . VAL A 1 79 ? 18.2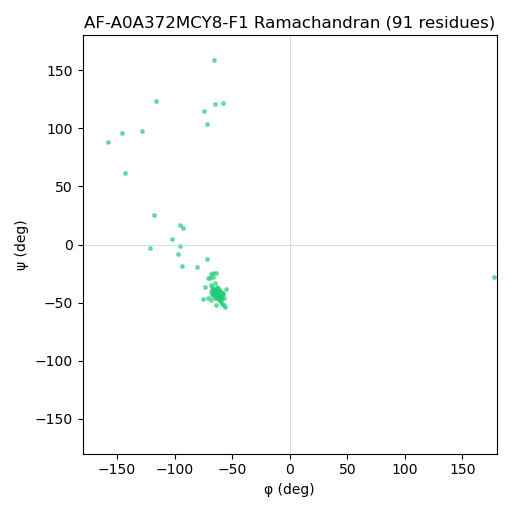78 7.681 -25.273 1.00 63.81 79 VAL A CA 1
ATOM 647 C C . VAL A 1 79 ? 19.525 8.559 -25.406 1.00 63.81 79 VAL A C 1
ATOM 649 O O . VAL A 1 79 ? 19.470 9.632 -26.012 1.00 63.81 79 VAL A O 1
ATOM 652 N N . VAL A 1 80 ? 20.668 8.086 -24.903 1.00 64.56 80 VAL A N 1
ATOM 653 C CA . VAL A 1 80 ? 21.958 8.786 -24.998 1.00 64.56 80 VAL A CA 1
ATOM 654 C C . VAL A 1 80 ? 22.420 8.907 -26.452 1.00 64.56 80 VAL A C 1
ATOM 656 O O . VAL A 1 80 ? 22.859 9.984 -26.863 1.00 64.56 80 VAL A O 1
ATOM 659 N N . ASP A 1 81 ? 22.268 7.850 -27.252 1.00 62.78 81 ASP A N 1
ATOM 660 C CA . ASP A 1 81 ? 22.669 7.847 -28.663 1.00 62.78 81 ASP A CA 1
ATOM 661 C C . ASP A 1 81 ? 21.841 8.826 -29.507 1.00 62.78 81 ASP A C 1
ATOM 663 O O . ASP A 1 81 ? 22.389 9.537 -30.354 1.00 62.78 81 ASP A O 1
ATOM 667 N N . LYS A 1 82 ? 20.530 8.934 -29.249 1.00 62.62 82 LYS A N 1
ATOM 668 C CA . LYS A 1 82 ? 19.677 9.946 -29.892 1.00 62.62 82 LYS A CA 1
ATOM 669 C C . LYS A 1 82 ? 20.044 11.361 -29.455 1.00 62.62 82 LYS A C 1
ATOM 671 O O . LYS A 1 82 ? 20.138 12.242 -30.307 1.00 62.62 82 LYS A O 1
ATOM 676 N N . LYS A 1 83 ? 20.312 11.574 -28.160 1.00 68.69 83 LYS A N 1
ATOM 677 C CA . LYS A 1 83 ? 20.717 12.884 -27.633 1.00 68.69 83 LYS A CA 1
ATOM 678 C C . LYS A 1 83 ? 22.027 13.359 -28.266 1.00 68.69 83 LYS A C 1
ATOM 680 O O . LYS A 1 83 ? 22.073 14.475 -28.774 1.00 68.69 83 LYS A O 1
ATOM 685 N N . LYS A 1 84 ? 23.051 12.500 -28.333 1.00 60.75 84 LYS A N 1
ATOM 686 C CA . LYS A 1 84 ? 24.337 12.822 -28.979 1.00 60.75 84 LYS A CA 1
ATOM 687 C C . LYS A 1 84 ? 24.188 13.168 -30.460 1.00 60.75 84 LYS A C 1
ATOM 689 O O . LYS A 1 84 ? 24.822 14.116 -30.910 1.00 60.75 84 LYS A O 1
ATOM 694 N N . ARG A 1 85 ? 23.341 12.442 -31.200 1.00 58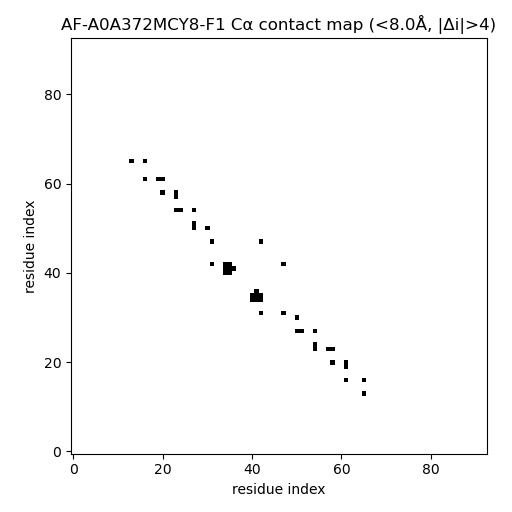.97 85 ARG A N 1
ATOM 695 C CA . ARG A 1 85 ? 23.050 12.750 -32.612 1.00 58.97 85 ARG A CA 1
ATOM 696 C C . ARG A 1 85 ? 22.340 14.095 -32.775 1.00 58.97 85 ARG A C 1
ATOM 698 O O . ARG A 1 85 ? 22.692 14.840 -33.675 1.00 58.97 85 ARG A O 1
ATOM 705 N N . SER A 1 86 ? 21.406 14.439 -31.885 1.00 60.50 86 SER A N 1
ATOM 706 C CA . SER A 1 86 ? 20.693 15.725 -31.948 1.00 60.50 86 SER A CA 1
ATOM 707 C C . SER A 1 86 ? 21.551 16.944 -31.592 1.00 60.50 86 SER A C 1
ATOM 709 O O . SER A 1 86 ? 21.297 18.029 -32.094 1.00 60.50 86 SER A O 1
ATOM 711 N N . SER A 1 87 ? 22.575 16.782 -30.750 1.00 59.84 87 SER A N 1
ATOM 712 C CA . SER A 1 87 ? 23.474 17.874 -30.349 1.00 59.84 87 SER A CA 1
ATOM 713 C C . SER A 1 87 ? 24.759 17.964 -31.185 1.00 59.84 87 SER A C 1
ATOM 715 O O . SER A 1 87 ? 25.585 18.832 -30.926 1.00 59.84 87 SER A O 1
ATOM 717 N N . GLY A 1 88 ? 24.951 17.064 -32.156 1.00 55.50 88 GLY A N 1
ATOM 718 C CA . GLY A 1 88 ? 26.088 17.067 -33.085 1.00 55.50 88 GLY A CA 1
ATOM 719 C C . GLY A 1 88 ? 25.805 17.727 -34.440 1.00 55.50 88 GLY A C 1
ATOM 720 O O . GLY A 1 88 ? 26.738 17.909 -35.209 1.00 55.50 88 GLY A O 1
ATOM 721 N N . ASP A 1 89 ? 24.551 18.090 -34.726 1.00 52.81 89 ASP A N 1
ATOM 722 C CA . ASP A 1 89 ? 24.106 18.593 -36.040 1.00 52.81 89 ASP A CA 1
ATOM 723 C C . ASP A 1 89 ? 23.928 20.126 -36.083 1.00 52.81 89 ASP A C 1
ATOM 725 O O . ASP A 1 89 ? 23.494 20.696 -37.073 1.00 52.81 89 ASP A O 1
ATOM 729 N N . SER A 1 90 ? 24.270 20.835 -35.002 1.00 54.28 90 SER A N 1
ATOM 730 C CA . SER A 1 90 ? 24.181 22.307 -34.927 1.00 54.28 90 SER A CA 1
ATOM 731 C C . SER A 1 90 ? 25.500 23.018 -35.257 1.00 54.28 90 SER A C 1
ATOM 733 O O . SER A 1 90 ? 25.683 24.173 -34.884 1.00 54.28 90 SER A O 1
ATOM 735 N N . GLY A 1 91 ? 26.447 22.329 -35.894 1.00 55.41 91 GLY A N 1
ATOM 736 C CA . GLY A 1 91 ? 27.797 22.841 -36.127 1.00 55.41 91 GLY A CA 1
ATOM 737 C C . GLY A 1 91 ? 28.361 22.418 -37.474 1.00 55.41 91 GLY A C 1
ATOM 738 O O . GLY A 1 91 ? 29.363 21.710 -37.514 1.00 55.41 91 GLY A O 1
ATOM 739 N N . SER A 1 92 ? 27.716 22.817 -38.566 1.00 51.78 92 SER A N 1
ATOM 740 C CA . SER A 1 92 ? 28.325 22.894 -39.898 1.00 51.78 92 SER A CA 1
ATOM 741 C C . SER A 1 92 ? 27.524 23.879 -40.752 1.00 51.78 92 SER A C 1
ATOM 743 O O . SER A 1 92 ? 26.581 23.479 -41.421 1.00 51.78 92 SER A O 1
ATOM 745 N N . ASP A 1 93 ? 27.899 25.154 -40.671 1.00 47.12 93 ASP A N 1
ATOM 746 C CA . ASP A 1 93 ? 27.814 26.149 -41.750 1.00 47.12 93 ASP A CA 1
ATOM 747 C C . ASP A 1 93 ? 28.999 27.116 -41.594 1.00 47.12 93 ASP A C 1
ATOM 749 O O . ASP A 1 93 ? 29.281 27.515 -40.435 1.00 47.12 93 ASP A O 1
#